Protein AF-B0XB65-F1 (afdb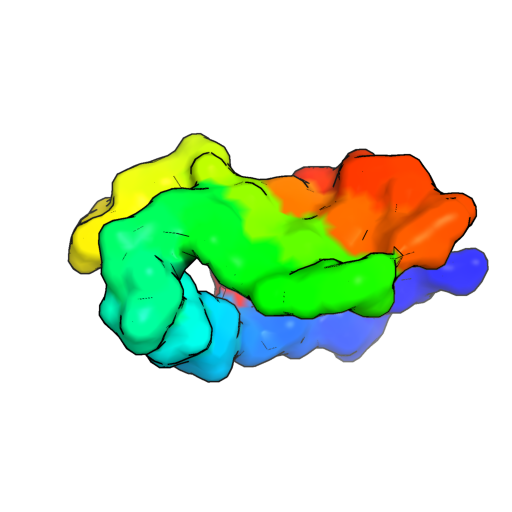_monomer_lite)

InterPro domains:
  IPR004971 mRNA (guanine-N(7))-methyltransferase domain [PF03291] (5-63)
  IPR004971 mRNA (guanine-N(7))-methyltransferase domain [PS51562] (1-63)
  IPR029063 S-adenosyl-L-methionine-dependent methyltransferase superfamily [G3DSA:3.40.50.150] (3-63)
  IPR039753 mRNA cap guanine-N7 methyltransferase [PTHR12189] (5-63)

Foldseek 3Di:
DPPPPDADALVVVLVQCVVVVDQKDDDPAKIKGWPADSVDADPPDRWIWIDGPPDDTDIDHHD

Structure (mmCIF, N/CA/C/O backbone):
data_AF-B0XB65-F1
#
_entry.id   AF-B0XB65-F1
#
loop_
_atom_site.group_PDB
_atom_site.id
_atom_site.type_symbol
_atom_site.label_atom_id
_atom_site.label_alt_id
_atom_site.label_comp_id
_atom_site.label_asym_id
_atom_site.label_entity_id
_atom_site.label_seq_id
_atom_site.pdbx_PDB_ins_code
_atom_site.Cartn_x
_atom_site.Cartn_y
_atom_site.Cartn_z
_atom_site.occupancy
_atom_site.B_iso_or_equiv
_atom_site.auth_seq_id
_atom_site.auth_comp_id
_atom_site.auth_asym_id
_atom_site.auth_atom_id
_atom_site.pdbx_PDB_model_num
ATOM 1 N N . MET A 1 1 ? 16.208 -0.837 -14.163 1.00 42.56 1 MET A N 1
ATOM 2 C CA . MET A 1 1 ? 15.341 0.334 -14.413 1.00 42.56 1 MET A CA 1
ATOM 3 C C . MET A 1 1 ? 14.842 0.846 -13.075 1.00 42.56 1 MET A C 1
ATOM 5 O O . MET A 1 1 ? 14.036 0.184 -12.439 1.00 42.56 1 MET A O 1
ATOM 9 N N . SER A 1 2 ? 15.369 1.967 -12.598 1.00 46.19 2 SER A N 1
ATOM 10 C CA . SER A 1 2 ? 14.838 2.657 -11.426 1.00 46.19 2 SER A CA 1
ATOM 11 C C . SER A 1 2 ? 13.636 3.500 -11.863 1.00 46.19 2 SER A C 1
ATOM 13 O O . SER A 1 2 ? 13.760 4.356 -12.733 1.00 46.19 2 SER A O 1
ATOM 15 N N . ALA A 1 3 ? 12.452 3.231 -11.308 1.00 55.62 3 ALA A N 1
ATOM 16 C CA . ALA A 1 3 ? 11.215 3.966 -11.589 1.00 55.62 3 ALA A CA 1
ATOM 17 C C . ALA A 1 3 ? 11.252 5.381 -10.970 1.00 55.62 3 ALA A C 1
ATOM 19 O O . ALA A 1 3 ? 10.511 5.684 -10.041 1.00 55.62 3 ALA A O 1
ATOM 20 N N . GLN A 1 4 ? 12.162 6.238 -11.436 1.00 58.91 4 GLN A N 1
ATOM 21 C CA . GLN A 1 4 ? 12.453 7.551 -10.843 1.00 58.91 4 GLN A CA 1
ATOM 22 C C . GLN A 1 4 ? 11.479 8.677 -11.235 1.00 58.91 4 GLN A C 1
ATOM 24 O O . GLN A 1 4 ? 11.742 9.831 -10.926 1.00 58.91 4 GLN A O 1
ATOM 29 N N . GLY A 1 5 ? 10.340 8.364 -11.860 1.00 65.81 5 GLY A N 1
ATOM 30 C CA . GLY A 1 5 ? 9.334 9.370 -12.235 1.00 65.81 5 GLY A CA 1
ATOM 31 C C . GLY A 1 5 ? 7.876 8.967 -12.013 1.00 65.81 5 GLY A C 1
ATOM 32 O O . GLY A 1 5 ? 6.995 9.758 -12.323 1.00 65.81 5 GLY A O 1
ATOM 33 N N . ILE A 1 6 ? 7.602 7.762 -11.499 1.00 80.62 6 ILE A N 1
ATOM 34 C CA . ILE A 1 6 ? 6.233 7.297 -11.234 1.00 80.62 6 ILE A CA 1
ATOM 35 C C . ILE A 1 6 ? 6.072 7.137 -9.726 1.00 80.62 6 ILE A C 1
ATOM 37 O O . ILE A 1 6 ? 6.750 6.316 -9.105 1.00 80.62 6 ILE A O 1
ATOM 41 N N . ILE A 1 7 ? 5.180 7.938 -9.151 1.00 85.88 7 ILE A N 1
ATOM 42 C CA . ILE A 1 7 ? 4.832 7.907 -7.732 1.00 85.88 7 ILE A CA 1
ATOM 43 C C . ILE A 1 7 ? 3.488 7.174 -7.604 1.00 85.88 7 ILE A C 1
ATOM 45 O O . ILE A 1 7 ? 2.528 7.580 -8.260 1.00 85.88 7 ILE A O 1
ATOM 49 N N . PRO A 1 8 ? 3.406 6.078 -6.827 1.00 89.69 8 PRO A N 1
ATOM 50 C CA . PRO A 1 8 ? 2.138 5.401 -6.566 1.00 89.69 8 PRO A CA 1
ATOM 51 C C . PR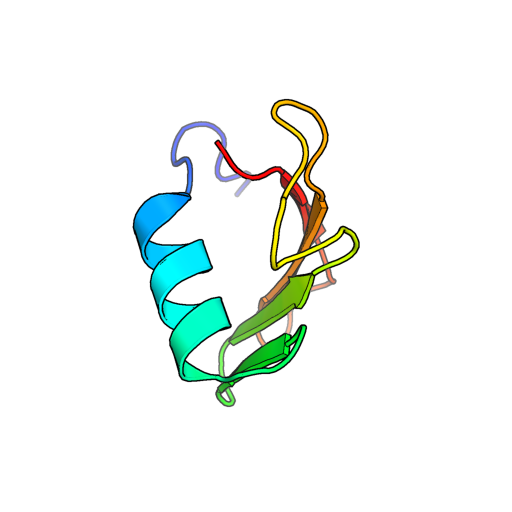O A 1 8 ? 1.149 6.314 -5.833 1.00 89.69 8 PRO A C 1
ATOM 53 O O . PRO A 1 8 ? 1.542 6.989 -4.890 1.00 89.69 8 PRO A O 1
ATOM 56 N N . ASP A 1 9 ? -0.125 6.288 -6.226 1.00 92.94 9 ASP A N 1
ATOM 57 C CA . ASP A 1 9 ? -1.186 7.080 -5.590 1.00 92.94 9 ASP A CA 1
ATOM 58 C C . ASP A 1 9 ? -1.488 6.564 -4.172 1.00 92.94 9 ASP A C 1
ATOM 60 O O . ASP A 1 9 ? -2.022 5.458 -3.995 1.00 92.94 9 ASP A O 1
ATOM 64 N N . ALA A 1 10 ? -1.169 7.368 -3.152 1.00 93.94 10 ALA A N 1
ATOM 65 C CA . ALA A 1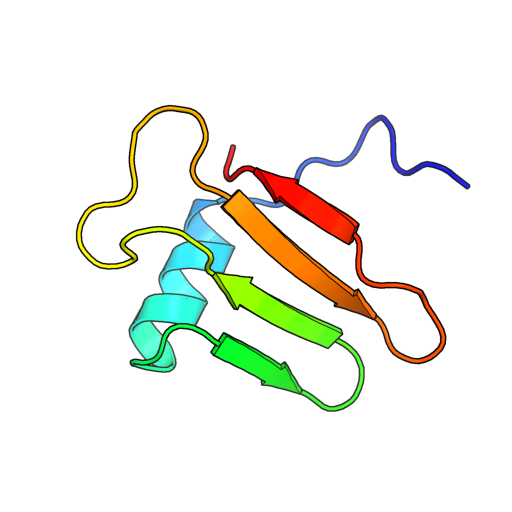 10 ? -1.451 7.025 -1.763 1.00 93.94 10 ALA A CA 1
ATOM 66 C C . ALA A 1 10 ? -2.942 6.787 -1.483 1.00 93.94 10 ALA A C 1
ATOM 68 O O . ALA A 1 10 ? -3.264 5.929 -0.656 1.00 93.94 10 ALA A O 1
ATOM 69 N N . ASN A 1 11 ? -3.862 7.479 -2.164 1.00 94.75 11 ASN A N 1
ATOM 70 C CA . ASN A 1 11 ? -5.296 7.307 -1.925 1.00 94.75 11 ASN A CA 1
ATOM 71 C C . ASN A 1 11 ? -5.766 5.914 -2.347 1.00 94.75 11 ASN A C 1
ATOM 73 O O . ASN A 1 11 ? -6.502 5.262 -1.604 1.00 94.75 11 ASN A O 1
ATOM 77 N N . GLU A 1 12 ? -5.309 5.423 -3.500 1.00 95.44 12 GLU A N 1
ATOM 78 C CA . GLU A 1 12 ? -5.649 4.078 -3.974 1.00 95.44 12 GLU A CA 1
ATOM 79 C C . GLU A 1 12 ? -5.006 2.996 -3.093 1.00 95.44 12 GLU A C 1
ATOM 81 O O . GLU A 1 12 ? -5.661 2.010 -2.738 1.00 95.44 12 GLU A O 1
ATOM 86 N N . ILE A 1 13 ? -3.756 3.201 -2.661 1.00 95.44 13 ILE A N 1
ATOM 87 C CA . ILE A 1 13 ? -3.073 2.296 -1.723 1.00 95.44 13 ILE A CA 1
ATOM 88 C C . ILE A 1 13 ? -3.839 2.211 -0.394 1.00 95.44 13 ILE A C 1
ATOM 90 O O . ILE A 1 13 ? -4.139 1.111 0.079 1.00 95.44 13 ILE A O 1
ATOM 94 N N . MET A 1 14 ? -4.212 3.353 0.188 1.00 95.38 14 MET A N 1
ATOM 95 C CA . MET A 1 14 ? -4.951 3.397 1.453 1.00 95.38 14 MET A CA 1
ATOM 96 C C . MET A 1 14 ? -6.376 2.859 1.317 1.00 95.38 14 MET A C 1
ATOM 98 O O . MET A 1 14 ? -6.876 2.213 2.237 1.00 95.38 14 MET A O 1
ATOM 102 N N . LYS A 1 15 ? -7.037 3.070 0.175 1.00 96.19 15 LYS A N 1
ATOM 103 C CA . LYS A 1 15 ? -8.356 2.487 -0.105 1.00 96.19 15 LYS A CA 1
ATOM 104 C C . LYS A 1 15 ? -8.304 0.959 -0.082 1.00 96.19 15 LYS A C 1
ATOM 106 O O . LYS A 1 15 ? -9.148 0.334 0.561 1.00 96.19 15 LYS A O 1
ATOM 111 N N . ARG A 1 16 ? -7.305 0.354 -0.735 1.00 96.25 16 ARG A N 1
ATOM 112 C CA . ARG A 1 16 ? -7.114 -1.108 -0.739 1.00 96.25 16 ARG A CA 1
ATOM 113 C C . ARG A 1 16 ? -6.736 -1.646 0.633 1.00 96.25 16 ARG A C 1
ATOM 115 O O . ARG A 1 16 ? -7.280 -2.667 1.039 1.00 96.25 16 ARG A O 1
ATOM 122 N N . GLN A 1 17 ? -5.875 -0.940 1.363 1.00 96.00 17 GLN A N 1
ATOM 123 C CA . GLN A 1 17 ? -5.536 -1.289 2.742 1.00 96.00 17 GLN A CA 1
ATOM 124 C C . GLN A 1 17 ? -6.790 -1.348 3.624 1.00 96.00 17 GLN A C 1
ATOM 126 O O . GLN A 1 17 ? -7.028 -2.350 4.297 1.00 96.00 17 GLN A O 1
ATOM 131 N N . ARG A 1 18 ? -7.640 -0.314 3.563 1.00 94.69 18 ARG A N 1
ATOM 132 C CA . ARG A 1 18 ? -8.885 -0.261 4.343 1.00 94.69 18 ARG A CA 1
ATOM 133 C C . ARG A 1 18 ? -9.852 -1.379 3.959 1.00 94.69 18 ARG A C 1
ATOM 135 O O . ARG A 1 18 ? -10.490 -1.940 4.842 1.00 94.69 18 ARG A O 1
ATOM 142 N N . ALA A 1 19 ? -9.943 -1.713 2.671 1.00 95.88 19 ALA A N 1
ATOM 143 C CA . ALA A 1 19 ? -10.767 -2.822 2.193 1.00 95.88 19 ALA A CA 1
ATOM 144 C C . ALA A 1 19 ? -10.234 -4.195 2.643 1.00 95.88 19 ALA A C 1
ATOM 146 O O . ALA A 1 19 ? -11.027 -5.083 2.940 1.00 95.88 19 ALA A O 1
ATOM 147 N N . ALA A 1 20 ? -8.910 -4.364 2.716 1.00 94.81 20 ALA A N 1
ATOM 148 C CA . ALA A 1 20 ? -8.281 -5.590 3.203 1.00 94.81 20 ALA A CA 1
ATOM 149 C C . ALA A 1 20 ? -8.444 -5.777 4.721 1.00 94.81 20 ALA A C 1
ATOM 151 O O . ALA A 1 20 ? -8.431 -6.908 5.203 1.00 94.81 20 ALA A O 1
ATOM 152 N N . GLY A 1 21 ? -8.585 -4.682 5.478 1.00 93.06 21 GLY A N 1
ATOM 153 C CA . GLY A 1 21 ? -8.751 -4.728 6.934 1.00 93.06 21 GLY A CA 1
ATOM 154 C C . GLY A 1 21 ? -7.508 -5.223 7.683 1.00 93.06 21 GLY A C 1
ATOM 155 O O . GLY A 1 21 ? -7.615 -5.651 8.830 1.00 93.06 21 GLY A O 1
ATOM 156 N N . SER A 1 22 ? -6.339 -5.185 7.044 1.00 93.62 22 SER A N 1
ATOM 157 C CA . SER A 1 22 ? -5.065 -5.654 7.588 1.00 93.62 22 SER A CA 1
ATOM 158 C C . SER A 1 22 ? -3.913 -4.750 7.137 1.00 93.62 22 SER A C 1
ATOM 160 O O . SER A 1 22 ? -4.062 -3.916 6.240 1.00 93.62 22 SER A O 1
ATOM 162 N N . ASP A 1 23 ? -2.735 -4.923 7.734 1.00 94.19 23 ASP A N 1
ATOM 163 C CA . ASP A 1 23 ? -1.528 -4.171 7.363 1.00 94.19 23 ASP A CA 1
ATOM 164 C C . ASP A 1 23 ? -0.850 -4.722 6.101 1.00 94.19 23 ASP A C 1
ATOM 166 O O . ASP A 1 23 ? 0.275 -4.352 5.768 1.00 94.19 23 ASP A O 1
ATOM 170 N N . THR A 1 24 ? -1.488 -5.651 5.390 1.00 95.06 24 THR A N 1
ATOM 171 C CA . THR A 1 24 ? -0.910 -6.277 4.204 1.00 95.06 24 THR A CA 1
ATOM 172 C C . THR A 1 24 ? -1.979 -6.603 3.176 1.00 95.06 24 THR A C 1
ATOM 174 O O . THR A 1 24 ? -2.924 -7.331 3.460 1.00 95.06 24 THR A O 1
ATOM 177 N N . PHE A 1 25 ? -1.797 -6.128 1.947 1.00 96.38 25 PHE A N 1
ATOM 178 C CA . PHE A 1 25 ? -2.684 -6.464 0.835 1.00 96.38 25 PHE A CA 1
ATOM 179 C C . PHE A 1 25 ? -1.895 -6.730 -0.446 1.00 96.38 25 PHE A C 1
ATOM 181 O O . PHE A 1 25 ? -0.751 -6.301 -0.597 1.00 96.38 25 PHE A O 1
ATOM 188 N N . GLY A 1 26 ? -2.516 -7.433 -1.388 1.00 94.25 26 GLY A N 1
ATOM 189 C CA . GLY A 1 26 ? -1.891 -7.811 -2.649 1.00 94.25 26 GLY A CA 1
ATOM 190 C C . GLY A 1 26 ? -2.453 -9.119 -3.183 1.00 94.25 26 GLY A C 1
ATOM 191 O O . GLY A 1 26 ? -3.515 -9.567 -2.752 1.00 94.25 26 GLY A O 1
ATOM 192 N N . HIS A 1 27 ? -1.726 -9.711 -4.118 1.00 92.62 27 HIS A N 1
ATOM 193 C CA . HIS A 1 27 ? -2.000 -11.017 -4.713 1.00 92.62 27 HIS A CA 1
ATOM 194 C C . HIS A 1 27 ? -0.676 -11.648 -5.175 1.00 92.62 27 HIS A C 1
ATOM 196 O O . HIS A 1 27 ? 0.396 -11.150 -4.841 1.00 92.62 27 HIS A O 1
ATOM 202 N N . ASP A 1 28 ? -0.728 -12.715 -5.967 1.00 92.00 28 ASP A N 1
ATOM 203 C CA . ASP A 1 28 ? 0.454 -13.524 -6.307 1.00 92.00 28 ASP A CA 1
ATOM 204 C C . ASP A 1 28 ? 1.567 -12.767 -7.055 1.00 92.00 28 ASP A C 1
ATOM 206 O O . ASP A 1 28 ? 2.710 -13.200 -7.055 1.00 92.00 28 ASP A O 1
ATOM 210 N N . VAL A 1 29 ? 1.258 -11.620 -7.673 1.00 91.75 29 VAL A N 1
ATOM 211 C CA . VAL A 1 29 ? 2.231 -10.828 -8.448 1.00 91.75 29 VAL A CA 1
ATOM 212 C C . VAL A 1 29 ? 2.869 -9.728 -7.607 1.00 91.75 29 VAL A C 1
ATOM 214 O O . VAL A 1 29 ? 4.037 -9.407 -7.807 1.00 91.75 29 VAL A O 1
ATOM 217 N N . TYR A 1 30 ? 2.120 -9.116 -6.686 1.00 92.75 30 TYR A N 1
ATOM 218 C CA . TYR A 1 30 ? 2.640 -8.043 -5.845 1.00 92.75 30 TYR A CA 1
ATOM 219 C C . TYR A 1 30 ? 2.022 -8.068 -4.454 1.00 92.75 30 TYR A C 1
ATOM 221 O O . TYR A 1 30 ? 0.850 -8.406 -4.269 1.00 92.75 30 TYR A O 1
ATOM 229 N N . LYS A 1 31 ? 2.792 -7.594 -3.481 1.00 94.56 31 LYS A N 1
ATOM 230 C CA . LYS A 1 31 ? 2.369 -7.482 -2.092 1.00 94.56 31 LYS A CA 1
ATOM 231 C C . LYS A 1 31 ? 2.849 -6.166 -1.494 1.00 94.56 31 LYS A C 1
ATOM 233 O O . LYS A 1 31 ? 3.995 -5.766 -1.686 1.00 94.56 31 LYS A O 1
ATOM 238 N N . ILE A 1 32 ? 1.957 -5.490 -0.778 1.00 95.56 32 ILE A N 1
ATOM 239 C CA . ILE A 1 32 ? 2.252 -4.288 0.000 1.00 95.56 32 ILE A CA 1
ATOM 240 C C . ILE A 1 32 ? 2.066 -4.613 1.474 1.00 95.56 32 ILE A C 1
ATOM 242 O O . ILE A 1 32 ? 0.995 -5.071 1.869 1.00 95.56 32 ILE A O 1
ATOM 246 N N . THR A 1 33 ? 3.091 -4.328 2.271 1.00 95.94 33 THR A N 1
ATOM 247 C CA . THR A 1 33 ? 3.083 -4.499 3.729 1.00 95.9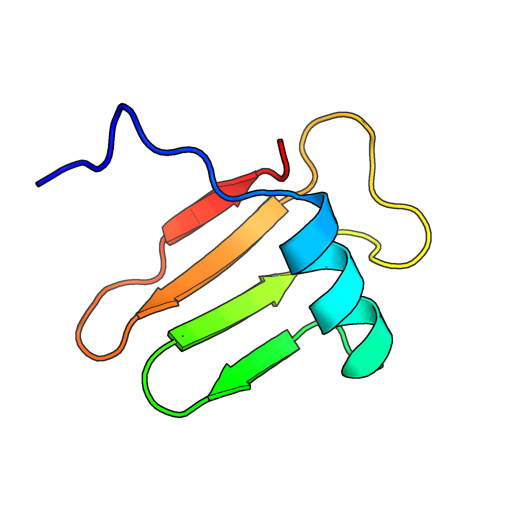4 33 THR A CA 1
ATOM 248 C C . THR A 1 33 ? 3.389 -3.161 4.387 1.00 95.94 33 THR A C 1
ATOM 250 O O . THR A 1 33 ? 4.470 -2.606 4.182 1.00 95.94 33 THR A O 1
ATOM 253 N N . PHE A 1 34 ? 2.458 -2.626 5.170 1.00 95.88 34 PHE A N 1
ATOM 254 C CA . PHE A 1 34 ? 2.648 -1.361 5.873 1.00 95.88 34 PHE A CA 1
ATOM 255 C C . PHE A 1 34 ? 3.568 -1.538 7.077 1.00 95.88 34 PHE A C 1
ATOM 257 O O . PHE A 1 34 ? 3.518 -2.542 7.781 1.00 95.88 34 PHE A O 1
ATOM 264 N N . LEU A 1 35 ? 4.412 -0.534 7.304 1.00 94.69 35 LEU A N 1
ATOM 265 C CA . LEU A 1 35 ? 5.343 -0.452 8.432 1.00 94.69 35 LEU A CA 1
ATOM 266 C C . LEU A 1 35 ? 5.027 0.772 9.313 1.00 94.69 35 LEU A C 1
ATOM 268 O O . LEU A 1 35 ? 5.898 1.285 10.014 1.00 94.69 35 LEU A O 1
ATOM 272 N N . CYS A 1 36 ? 3.795 1.275 9.229 1.00 92.69 36 CYS A N 1
ATOM 273 C CA . CYS A 1 36 ? 3.272 2.409 9.984 1.00 92.69 36 CYS A CA 1
ATOM 274 C C . CYS A 1 36 ? 1.814 2.150 10.388 1.00 92.69 36 CYS A C 1
ATOM 276 O O . CYS A 1 36 ? 1.195 1.205 9.903 1.00 92.69 36 CYS A O 1
ATOM 278 N N . ASP A 1 37 ? 1.255 3.012 11.241 1.00 93.00 37 ASP A N 1
ATOM 279 C CA . ASP A 1 37 ? -0.178 2.990 11.550 1.00 93.00 37 ASP A CA 1
ATOM 280 C C . ASP A 1 37 ? -0.996 3.218 10.265 1.00 93.00 37 ASP A C 1
ATOM 282 O O . ASP A 1 37 ? -0.757 4.170 9.521 1.00 93.00 37 ASP A O 1
ATOM 286 N N . THR A 1 38 ? -1.939 2.322 9.981 1.00 92.44 38 THR A N 1
ATOM 287 C CA . THR A 1 38 ? -2.807 2.375 8.799 1.00 92.44 38 THR A CA 1
ATOM 288 C C . THR A 1 38 ? -4.139 3.089 9.050 1.00 92.44 38 THR A C 1
ATOM 290 O O . THR A 1 38 ? -4.792 3.551 8.110 1.00 92.44 38 THR A O 1
ATOM 293 N N . LYS A 1 39 ? -4.552 3.248 10.312 1.00 92.31 39 LYS A N 1
ATOM 294 C CA . LYS A 1 39 ? -5.759 3.999 10.693 1.00 92.31 39 LYS A CA 1
ATOM 295 C C . LYS A 1 39 ? -5.495 5.498 10.651 1.00 92.31 39 LYS A C 1
ATOM 297 O O . LYS A 1 39 ? -6.338 6.250 10.155 1.00 92.31 39 LYS A O 1
ATOM 302 N N . GLN A 1 40 ? -4.333 5.908 11.156 1.00 92.62 40 GLN A N 1
ATOM 303 C CA . GLN A 1 40 ? -3.862 7.294 11.168 1.00 92.62 40 GLN A CA 1
ATOM 304 C C . GLN A 1 40 ? -2.399 7.355 10.699 1.00 92.62 40 GLN A C 1
ATOM 306 O O . GLN A 1 40 ? -1.494 7.530 11.517 1.00 92.62 40 GLN A O 1
ATOM 311 N N . PRO A 1 41 ? -2.142 7.184 9.388 1.00 91.88 41 PRO A N 1
ATOM 312 C CA . PRO A 1 41 ? -0.786 7.234 8.861 1.00 91.88 41 PRO A CA 1
ATOM 313 C C . PRO A 1 41 ? -0.154 8.616 9.078 1.00 91.88 41 PRO A C 1
ATOM 315 O O . PRO A 1 41 ? -0.840 9.635 8.952 1.00 91.88 41 PRO A O 1
ATOM 318 N N . PRO A 1 42 ? 1.153 8.677 9.392 1.00 93.62 42 PRO A N 1
ATOM 319 C CA . PRO A 1 42 ? 1.839 9.945 9.586 1.00 93.62 42 PRO A CA 1
ATOM 320 C C . PRO A 1 42 ? 1.920 10.725 8.268 1.00 93.62 42 PRO A C 1
ATOM 322 O O . PRO A 1 42 ? 2.105 10.142 7.202 1.00 93.62 42 PRO A O 1
ATOM 325 N N . LEU A 1 43 ? 1.842 12.057 8.348 1.00 91.06 43 LEU A N 1
ATOM 326 C CA . LEU A 1 43 ? 1.909 12.940 7.174 1.00 91.06 43 LEU A CA 1
ATOM 327 C C . LEU A 1 43 ? 3.226 12.792 6.393 1.00 91.06 43 LEU A C 1
ATOM 329 O O . LEU A 1 43 ? 3.252 12.952 5.178 1.00 91.06 43 LEU A O 1
ATOM 333 N N . PHE A 1 44 ? 4.316 12.463 7.089 1.00 93.25 44 PHE A N 1
ATOM 334 C CA . PHE A 1 44 ? 5.621 12.196 6.496 1.00 93.25 44 PHE A CA 1
ATOM 335 C C . PHE A 1 44 ? 6.178 10.877 7.018 1.00 93.25 44 PHE A C 1
ATOM 337 O O . PHE A 1 44 ? 5.999 10.530 8.185 1.00 93.25 44 PHE A O 1
ATOM 344 N N . GLY A 1 45 ? 6.892 10.151 6.158 1.00 91.94 45 GLY A N 1
ATOM 345 C CA . GLY A 1 45 ? 7.579 8.923 6.558 1.00 91.94 45 GLY A CA 1
ATOM 346 C C . GLY A 1 45 ? 6.665 7.709 6.744 1.00 91.94 45 GLY A C 1
ATOM 347 O O . GLY A 1 45 ? 7.129 6.695 7.261 1.00 91.94 45 GLY A O 1
ATOM 348 N N . ALA A 1 46 ? 5.402 7.771 6.305 1.00 95.44 46 ALA A N 1
ATOM 349 C CA . ALA A 1 46 ? 4.510 6.613 6.278 1.00 95.44 46 ALA A CA 1
ATOM 350 C C . ALA A 1 46 ? 5.067 5.551 5.323 1.00 95.44 46 ALA A C 1
ATOM 352 O O . ALA A 1 46 ? 4.976 5.679 4.101 1.00 95.44 46 ALA A O 1
ATOM 353 N N . LYS A 1 47 ? 5.718 4.538 5.895 1.00 95.38 47 LYS A N 1
ATOM 354 C CA . LYS A 1 47 ? 6.536 3.569 5.170 1.00 95.38 47 LYS A CA 1
ATOM 355 C C . LYS A 1 47 ? 5.755 2.292 4.887 1.00 95.38 47 LYS A C 1
ATOM 357 O O . LYS A 1 47 ? 5.029 1.792 5.743 1.00 95.38 47 LYS A O 1
ATOM 362 N N . TYR A 1 48 ? 5.981 1.718 3.715 1.00 95.00 48 TYR A N 1
ATOM 363 C CA . TYR A 1 48 ? 5.523 0.378 3.365 1.00 95.00 48 TYR A CA 1
ATOM 364 C C . TYR A 1 48 ? 6.591 -0.350 2.551 1.00 95.00 48 TYR A C 1
ATOM 366 O O . TYR A 1 48 ? 7.412 0.276 1.879 1.00 95.00 48 TYR A O 1
ATOM 374 N N . ASN A 1 49 ? 6.587 -1.675 2.603 1.00 94.50 49 ASN A N 1
ATOM 375 C CA . ASN A 1 49 ? 7.364 -2.504 1.693 1.00 94.50 49 ASN A CA 1
ATOM 376 C C . ASN A 1 49 ? 6.512 -2.842 0.477 1.00 94.50 49 ASN A C 1
ATOM 378 O O . ASN A 1 49 ? 5.363 -3.260 0.623 1.00 94.50 49 ASN A O 1
ATOM 382 N N . PHE A 1 50 ? 7.090 -2.665 -0.707 1.00 92.69 50 PHE A N 1
ATOM 383 C CA . PHE A 1 50 ? 6.530 -3.145 -1.960 1.00 92.69 50 PHE A CA 1
ATOM 384 C C . PHE A 1 50 ? 7.351 -4.340 -2.438 1.00 92.69 50 PHE A C 1
ATOM 386 O O . PHE A 1 50 ? 8.549 -4.203 -2.702 1.00 92.69 50 PHE A O 1
ATOM 393 N N . GLN A 1 51 ? 6.698 -5.489 -2.548 1.00 92.56 51 GLN A N 1
ATOM 394 C CA . GLN A 1 51 ? 7.262 -6.724 -3.072 1.00 92.56 51 GLN A CA 1
ATOM 395 C C . GLN A 1 51 ? 6.602 -7.027 -4.418 1.00 92.56 51 GLN A C 1
ATOM 397 O O . GLN A 1 51 ? 5.376 -6.990 -4.531 1.00 92.56 51 GLN A O 1
ATOM 402 N N . LEU A 1 52 ? 7.412 -7.334 -5.426 1.00 91.25 52 LEU A N 1
ATOM 403 C CA . LEU A 1 52 ? 6.971 -7.841 -6.723 1.00 91.25 52 LEU A CA 1
ATOM 404 C C . LEU A 1 52 ? 7.555 -9.242 -6.886 1.00 91.25 52 LEU A C 1
ATOM 406 O O . LEU A 1 52 ? 8.700 -9.466 -6.492 1.00 91.25 52 LEU A O 1
ATOM 410 N N . ASP A 1 53 ? 6.785 -10.171 -7.442 1.00 89.75 53 ASP A N 1
ATOM 411 C CA . ASP A 1 53 ? 7.260 -11.535 -7.657 1.00 89.75 53 ASP A CA 1
ATOM 412 C C . ASP A 1 53 ? 8.580 -11.554 -8.453 1.00 89.75 53 ASP A C 1
ATOM 414 O O . ASP A 1 53 ? 8.764 -10.811 -9.421 1.00 89.75 53 ASP A O 1
ATOM 418 N N . GLY A 1 54 ? 9.535 -12.357 -7.984 1.00 80.94 54 GLY A N 1
ATOM 419 C CA . GLY A 1 54 ? 10.893 -12.419 -8.530 1.00 80.94 54 GLY A CA 1
ATOM 420 C C . GLY A 1 54 ? 11.790 -11.195 -8.270 1.00 80.94 54 GLY A C 1
ATOM 421 O O . GLY A 1 54 ? 12.898 -11.147 -8.809 1.00 80.94 54 GLY A O 1
ATOM 422 N N . VAL A 1 55 ? 11.367 -10.216 -7.459 1.00 85.25 55 VAL A N 1
ATOM 423 C CA . VAL A 1 55 ? 12.141 -9.000 -7.135 1.00 85.25 55 VAL A CA 1
ATOM 424 C C . VAL A 1 55 ? 12.288 -8.819 -5.619 1.00 85.25 55 VAL A C 1
ATOM 426 O O . VAL A 1 55 ? 11.430 -9.213 -4.838 1.00 85.25 55 VAL A O 1
ATOM 429 N N . VAL A 1 56 ? 13.399 -8.208 -5.193 1.00 80.88 56 VAL A N 1
ATOM 430 C CA . VAL A 1 56 ? 13.677 -7.881 -3.784 1.00 80.88 56 VAL A CA 1
ATOM 431 C C . VAL A 1 56 ? 12.720 -6.805 -3.261 1.00 80.88 56 VAL A C 1
ATOM 433 O O . VAL A 1 56 ? 12.456 -5.819 -3.953 1.00 80.88 56 VAL A O 1
ATOM 436 N N . ASP A 1 57 ? 12.275 -6.967 -2.013 1.00 80.50 57 ASP A N 1
ATOM 437 C CA . ASP A 1 57 ? 11.472 -5.991 -1.273 1.00 80.50 57 ASP A CA 1
ATOM 438 C C . ASP A 1 57 ? 12.096 -4.594 -1.311 1.00 80.50 57 ASP A C 1
ATOM 440 O O . ASP A 1 57 ? 13.239 -4.378 -0.892 1.00 80.50 57 ASP A O 1
ATOM 444 N N . TYR A 1 58 ? 11.315 -3.617 -1.770 1.00 84.19 58 TYR A N 1
ATOM 445 C CA . TYR A 1 58 ? 11.752 -2.232 -1.845 1.00 84.19 58 TYR A CA 1
ATOM 446 C C . TYR A 1 58 ? 10.919 -1.353 -0.903 1.00 84.19 58 TYR A C 1
ATOM 448 O O . TYR A 1 58 ? 9.706 -1.218 -1.105 1.00 84.19 58 TYR A O 1
ATOM 456 N N . PRO A 1 59 ? 11.533 -0.713 0.111 1.00 90.00 59 PRO A N 1
ATOM 457 C CA . PRO A 1 59 ? 10.821 0.206 0.985 1.00 90.00 59 PRO A CA 1
ATOM 458 C C . PRO A 1 59 ? 10.421 1.484 0.235 1.00 90.00 59 PRO A C 1
ATOM 460 O O . PRO A 1 59 ? 11.231 2.113 -0.450 1.00 90.00 59 PRO A O 1
ATOM 463 N N . LYS A 1 60 ? 9.167 1.893 0.402 1.00 91.12 60 LYS A N 1
ATOM 464 C CA . LYS A 1 60 ? 8.557 3.092 -0.179 1.00 91.12 60 LYS A CA 1
ATOM 465 C C . LYS A 1 60 ? 7.886 3.926 0.911 1.00 91.12 60 LYS A C 1
ATOM 467 O O . LYS A 1 60 ? 7.684 3.462 2.033 1.00 91.12 60 LYS A O 1
ATOM 472 N N . PHE A 1 61 ? 7.518 5.148 0.548 1.00 94.00 61 PHE A N 1
ATOM 473 C CA . PHE A 1 61 ? 6.714 6.041 1.373 1.00 94.00 61 PHE A CA 1
ATOM 474 C C . PHE A 1 61 ? 5.411 6.375 0.651 1.00 94.00 61 PHE A C 1
ATOM 476 O O . PHE A 1 61 ? 5.3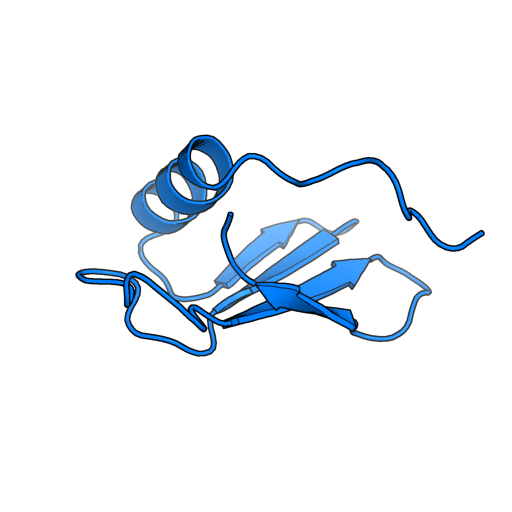93 6.415 -0.582 1.00 94.00 61 PHE A O 1
ATOM 483 N N . LEU A 1 62 ? 4.329 6.570 1.405 1.00 92.38 62 LEU A N 1
ATOM 484 C CA . LEU A 1 62 ? 3.090 7.132 0.866 1.00 92.38 62 LEU A CA 1
ATOM 485 C C . LEU A 1 62 ? 3.332 8.593 0.472 1.00 92.38 62 LEU A C 1
ATOM 487 O O . LEU A 1 62 ? 3.956 9.336 1.235 1.00 92.38 62 LEU A O 1
ATOM 491 N N . VAL A 1 63 ? 2.852 8.968 -0.713 1.00 89.69 63 VAL A N 1
ATOM 492 C CA . VAL A 1 63 ? 2.925 10.316 -1.289 1.00 89.69 63 VAL A CA 1
ATOM 493 C C . VAL A 1 63 ? 1.602 10.628 -1.972 1.00 89.69 63 VAL A C 1
ATOM 495 O O . VAL A 1 63 ? 1.071 9.717 -2.648 1.00 89.69 63 VAL A O 1
#

Organism: Culex quinquefasciatus (NCBI:txid7176)

Radius of gyration: 11.46 Å; chains: 1; bounding box: 26×26×26 Å

Secondary structure (DSSP, 8-state):
---TT----HHHHHHHHHHHTSSEEE-SSEEEEESS-SSS--SS--EEEEEETTS--EEEE--

pLDDT: mean 89.2, std 11.34, range [42.56, 96.38]

Sequence (63 aa):
MSAQGIIPDANEIMKRQRAAGSDTFGHDVYKITFLCDTKQPPLFGAKYNFQLDGVVDYPKFLV

=== Feature glossary ===
Legend for the data blocks above and below:

— What the protein is —

Sequence gives the chain of amino acids in standard one-letter code (A=alanine, C=cysteine, …, Y=tyrosine), read N→C. It is the only feature that is directly encoded by the gene; all structural features are derived from the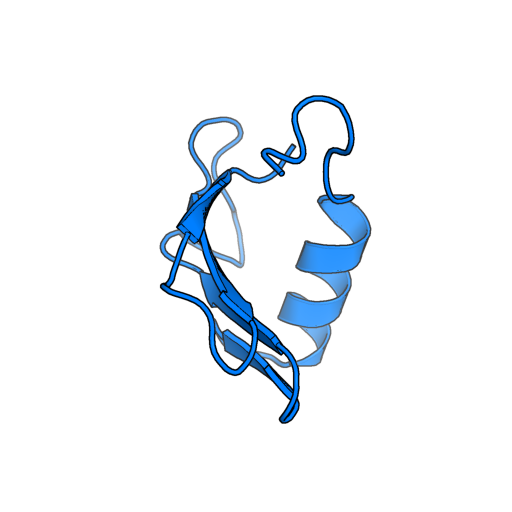 folded form of this sequence.

The annotation block draws on four external resources. InterPro: which protein families and domains the sequence belongs to. GO: standardized terms for what the protein does, what process it participates in, and where in the cell it acts. CATH: which structural fold it has in the CATH hierarchy. Organism: the species of origin.

— Where its atoms are —

Atomic coordinates in PDBx/mmCIF format — the same representation the Protein Data Bank distributes. Each line of the _atom_site loop places one backbone atom in Cartesian space (units: ångströms, origin: arbitrary).

Six rendered views show the 3D structure from the faces of a cube — i.e. along ±x, ±y, ±z. Rendering representation is drawn randomly per protein from cartoon (secondary-structure ribbons), sticks (backbone bonds), or molecular surface; coloring is either N→C rainbow (blue at the N-terminus through red at the C-terminus) or one color per chain.

— Local backbone conformation —

DSSP 8-state secondary structure assigns each residue one of H (α-helix), G (3₁₀-helix), I (π-helix), E (extended β-strand), B (isolated β-bridge), T (hydrogen-bonded turn), S (bend), or '-' (coil). The assignment is computed from backbone hydrogen-bond geometry via the Kabsch–Sander algorithm.

P-SEA three-state annotation labels each residue as helix, strand, or coil based purely on the geometry of the Cα trace. It serves as a fallback when the full backbone (and thus DSSP) is unavailable.

φ (phi) and ψ (psi) are the two rotatable backbone dihedrals per residue: φ is the C(i-1)–N–Cα–C torsion, ψ is the N–Cα–C–N(i+1) torsion, both in degrees on (−180°, 180°]. α-helical residues cluster near (−60°, −45°); β-strand residues near (−120°, +130°). A Ramachandran plot is simply a scatter of (φ, ψ) for every residue.

— Global shape and packing —

Radius of gyration (Rg) is the root-mean-square distance of Cα atoms from their centroid — a single number for overall size and compactness. A globular domain of N residues has Rg ≈ 2.2·N^0.38 Å; an extended or disordered chain has a much larger Rg. The Cα contact count is the number of residue pairs whose Cα atoms are within 8 Å and are more than four positions apart in sequence — a standard proxy for tertiary packing density. The bounding box is the smallest axis-aligned box enclosing all Cα atoms.

Accessible surface area quantifies burial. A residue with SASA near zero is packed into the hydrophobic core; one with SASA >100 Å² sits on the surface. Computed here via the Shrake–Rupley numerical algorithm with a 1.4 Å probe.

The contact map is a binary N×N matrix image: pixel (i, j) is dark where Cα_i and Cα_j are within 8 Å and |i−j|>4. Because the |i−j|>4 filter removes local helical contacts, off-diagonal stripes parallel to the main diagonal indicate parallel β-sheets; stripes perpendicular to it indicate antiparallel β-sheets. The Ramachandran plot scatters every residue's (φ, ψ) pair against the sterically allowed regions. The PAE heatmap renders the predicted-aligned-error matrix.

— Structural neighborhood —

A 3Di character summarizes, for each residue, the relative orientation of the Cα frame of its nearest spatial neighbor. Because it encodes fold topology rather than chemistry, 3Di alignments detect remote structural similarity that sequence alignment misses.

Structural nearest neighbors (via Foldseek easy-search vs the PDB). Reported per hit: target PDB id, E-value, and alignment TM-score. A TM-score above ~0.5 is the conventional threshold for 'same fold'.

— Confidence and disorder —

For AlphaFold models, the B-factor field carries pLDDT — the model's own estimate of local accuracy on a 0–100 scale. Regions with pLDDT<50 should be treated as essentially unmodeled; they often correspond to intrinsically disordered segments.

B-factor (Debye–Waller factor) reflects atomic displacement in the crystal lattice. It is an experimental observable (units Å²), not a prediction; low values mean the atom is pinned down, high values mean it moves or is heterogeneous across the crystal.

Predicted Aligned Error (PAE) is an AlphaFold confidence matrix: entry (i, j) is the expected error in the position of residue j, in ångströms, when the prediction is superimposed on the true structure at residue i. Low PAE within a block of residues means that block is internally rigid and well-predicted; high PAE between two blocks means their relative placement is uncertain even if each block individually is confident.